Protein AF-A0A8J9X1K6-F1 (afdb_monomer_lite)

Sequence (114 aa):
GYDIYEHFDRILSKRAFDIDRRMPIKVRAIHLCTGSGKSVTELILPVLKHMAGPELRLRTKIHAGSNKEICDGFAAFGLRRVHVDAICHGSFHNNETLRAWLHQRRALEEIATP

pLDDT: mean 81.4, std 9.15, range [50.16, 91.88]

Foldseek 3Di:
DDDLVVVDDPVVLLVVLVVQVPDPDDDQAAEAEQEADPDPCVVCVVVSLVSNDDPHVVRYDYQYYALVSSQVVCVVVVCHLCNDDVVSVRDDPCPVVVVVVVVVVVVVVVVVPD

InterPro domains:
  IPR001251 CRAL-TRIO lipid binding domain [PF13716] (5-94)

Radius of gyration: 17.07 Å; chains: 1; bounding box: 39×39×36 Å

Organism: Phaeodactylum tricornutum (NCBI:txid2850)

Structure (mmCIF, N/CA/C/O backbone):
data_AF-A0A8J9X1K6-F1
#
_entry.id   AF-A0A8J9X1K6-F1
#
loop_
_atom_site.group_PDB
_atom_site.id
_atom_site.type_symbol
_atom_site.label_atom_id
_atom_site.label_alt_id
_atom_site.label_comp_id
_atom_site.label_asym_id
_atom_site.label_entity_id
_atom_site.label_seq_id
_atom_site.pdbx_PDB_ins_code
_atom_site.Cartn_x
_atom_site.Cartn_y
_atom_site.Cartn_z
_atom_site.occupancy
_atom_site.B_iso_or_equiv
_atom_site.auth_seq_id
_atom_site.auth_comp_id
_atom_site.auth_asym_id
_atom_site.auth_atom_id
_atom_site.pdbx_PDB_model_num
ATOM 1 N N . GLY A 1 1 ? 3.064 25.270 13.116 1.00 50.16 1 GLY A N 1
ATOM 2 C CA . GLY A 1 1 ? 2.354 24.035 12.726 1.00 50.16 1 GLY A CA 1
ATOM 3 C C . GLY A 1 1 ? 3.074 23.438 11.539 1.00 50.16 1 GLY A C 1
ATOM 4 O O . GLY A 1 1 ? 3.648 24.209 10.787 1.00 50.16 1 GLY A O 1
ATOM 5 N N . TYR A 1 2 ? 3.107 22.114 11.401 1.00 52.59 2 TYR A N 1
ATOM 6 C CA . TYR A 1 2 ? 3.705 21.455 10.233 1.00 52.59 2 TYR A CA 1
ATOM 7 C C . TYR A 1 2 ? 2.825 21.719 9.002 1.00 52.59 2 TYR A C 1
ATOM 9 O O . TYR A 1 2 ? 1.666 21.296 8.999 1.00 52.59 2 TYR A O 1
ATOM 17 N N . ASP A 1 3 ? 3.336 22.446 8.003 1.00 63.41 3 ASP A N 1
ATOM 18 C CA . ASP A 1 3 ? 2.598 22.692 6.764 1.00 63.41 3 ASP A CA 1
ATOM 19 C C . ASP A 1 3 ? 2.737 21.490 5.826 1.00 63.41 3 ASP A C 1
ATOM 21 O O . ASP A 1 3 ? 3.709 21.299 5.099 1.00 63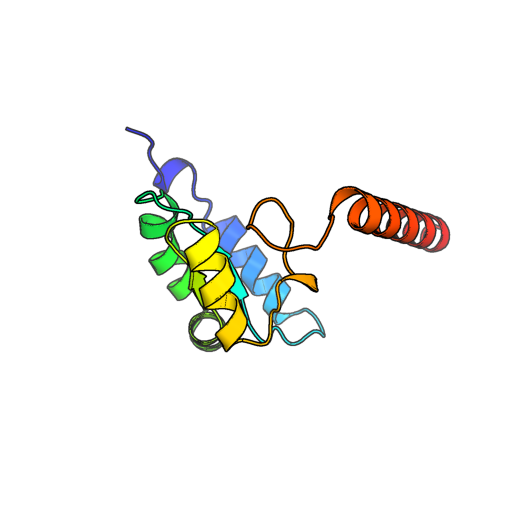.41 3 ASP A O 1
ATOM 25 N N . ILE A 1 4 ? 1.714 20.647 5.863 1.00 62.41 4 ILE A N 1
ATOM 26 C CA . ILE A 1 4 ? 1.566 19.487 4.988 1.00 62.41 4 ILE A CA 1
ATOM 27 C C . ILE A 1 4 ? 1.654 19.853 3.508 1.00 62.41 4 ILE A C 1
ATOM 29 O O . ILE A 1 4 ? 2.093 19.025 2.715 1.00 62.41 4 ILE A O 1
ATOM 33 N N . TYR A 1 5 ? 1.207 21.046 3.119 1.00 59.66 5 TYR A N 1
ATOM 34 C CA . TYR A 1 5 ? 1.140 21.436 1.718 1.00 59.66 5 TYR A CA 1
ATOM 35 C C . TYR A 1 5 ? 2.513 21.813 1.164 1.00 59.66 5 TYR A C 1
ATOM 37 O O . TYR A 1 5 ? 2.746 21.585 -0.021 1.00 59.66 5 TYR A O 1
ATOM 45 N N . GLU A 1 6 ? 3.431 22.296 2.008 1.00 65.88 6 GLU A N 1
ATOM 46 C CA . GLU A 1 6 ? 4.832 22.529 1.628 1.00 65.88 6 GLU A CA 1
ATOM 47 C C . GLU A 1 6 ? 5.615 21.221 1.452 1.00 65.88 6 GLU A C 1
ATOM 49 O O . GLU A 1 6 ? 6.532 21.148 0.636 1.00 65.88 6 GLU A O 1
ATOM 54 N N . HIS A 1 7 ? 5.244 20.166 2.183 1.00 70.44 7 HIS A N 1
ATOM 55 C CA . HIS A 1 7 ? 5.964 18.889 2.167 1.00 70.44 7 HIS A CA 1
ATOM 56 C C . HIS A 1 7 ? 5.310 17.803 1.301 1.00 70.44 7 HIS A C 1
ATOM 58 O O . HIS A 1 7 ? 5.951 16.802 0.973 1.00 70.44 7 HIS A O 1
ATOM 64 N N . PHE A 1 8 ? 4.043 17.970 0.916 1.00 72.88 8 PHE A N 1
ATOM 65 C CA . PHE A 1 8 ? 3.340 17.022 0.061 1.00 72.88 8 PHE A CA 1
ATOM 66 C C . PHE A 1 8 ? 3.537 17.336 -1.426 1.00 72.88 8 PHE A C 1
ATOM 68 O O . PHE A 1 8 ? 2.836 18.158 -2.021 1.00 72.88 8 PHE A O 1
ATOM 75 N N . ASP A 1 9 ? 4.451 16.601 -2.058 1.00 80.88 9 ASP A N 1
ATOM 76 C CA . ASP A 1 9 ? 4.719 16.723 -3.488 1.00 80.88 9 ASP A CA 1
ATOM 77 C C . ASP A 1 9 ? 3.640 16.013 -4.334 1.00 80.88 9 ASP A C 1
ATOM 79 O O . ASP A 1 9 ? 3.623 14.789 -4.543 1.00 80.88 9 ASP A O 1
ATOM 83 N N . ARG A 1 10 ? 2.720 16.821 -4.870 1.00 78.44 10 ARG A N 1
ATOM 84 C CA . ARG A 1 10 ? 1.681 16.371 -5.810 1.00 78.44 10 ARG A CA 1
ATOM 85 C C . ARG A 1 10 ? 2.262 15.866 -7.133 1.00 78.44 10 ARG A C 1
ATOM 87 O O . ARG A 1 10 ? 1.669 14.985 -7.754 1.00 78.44 10 ARG A O 1
ATOM 94 N N . ILE A 1 11 ? 3.394 16.395 -7.590 1.00 83.06 11 ILE A N 1
ATOM 95 C CA . ILE A 1 11 ? 4.032 15.966 -8.841 1.00 83.06 11 ILE A CA 1
ATOM 96 C C . ILE A 1 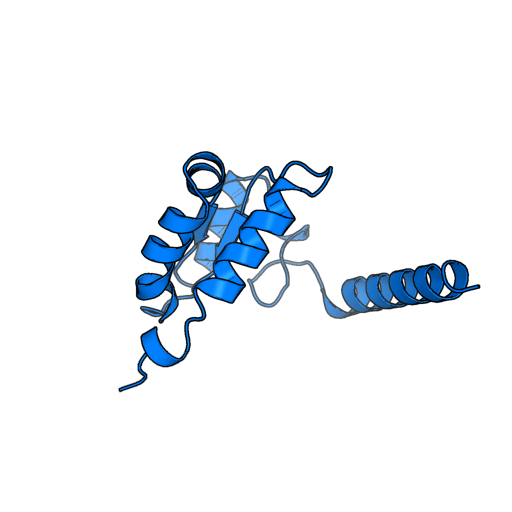11 ? 4.581 14.553 -8.660 1.00 83.06 11 ILE A C 1
ATOM 98 O O . ILE A 1 11 ? 4.296 13.678 -9.482 1.00 83.06 11 ILE A O 1
ATOM 102 N N . LEU A 1 12 ? 5.296 14.306 -7.562 1.00 84.00 12 LEU A N 1
ATOM 103 C CA . LEU A 1 12 ? 5.807 12.978 -7.230 1.00 84.00 12 LEU A CA 1
ATOM 104 C C . LEU A 1 12 ? 4.666 11.968 -7.055 1.00 84.00 12 LEU A C 1
ATOM 106 O O . LEU A 1 12 ? 4.708 10.880 -7.629 1.00 84.00 12 LEU A O 1
ATOM 110 N N . SER A 1 13 ? 3.603 12.359 -6.348 1.00 84.38 13 SER A N 1
ATOM 111 C CA . SER A 1 13 ? 2.421 11.512 -6.149 1.00 84.38 13 SER A CA 1
ATOM 112 C C . SER A 1 13 ? 1.744 11.141 -7.473 1.00 84.38 13 SER A C 1
ATOM 114 O O . SER A 1 13 ? 1.371 9.989 -7.684 1.00 84.38 13 SER A O 1
ATOM 116 N N . LYS A 1 14 ? 1.619 12.094 -8.407 1.00 84.06 14 LYS A N 1
ATOM 117 C CA . LYS A 1 14 ? 1.070 11.824 -9.743 1.00 84.06 14 LYS A CA 1
ATOM 118 C C . LYS A 1 14 ? 1.952 10.848 -10.523 1.00 84.06 14 LYS A C 1
ATOM 120 O O . LYS A 1 14 ? 1.431 9.888 -11.084 1.00 84.06 14 LYS A O 1
ATOM 125 N N . ARG A 1 15 ? 3.275 11.053 -10.508 1.00 86.31 15 ARG A N 1
ATOM 126 C CA . ARG A 1 15 ? 4.237 10.152 -11.163 1.00 86.31 15 ARG A CA 1
ATOM 127 C C . ARG A 1 15 ? 4.143 8.727 -10.622 1.00 86.31 15 ARG A C 1
ATOM 129 O O . ARG A 1 15 ? 4.169 7.792 -11.413 1.00 86.31 15 ARG A O 1
ATOM 136 N N . ALA A 1 16 ? 3.970 8.555 -9.311 1.00 85.62 16 ALA A N 1
ATOM 137 C CA . ALA A 1 16 ? 3.787 7.237 -8.707 1.00 85.62 16 ALA A CA 1
ATOM 138 C C . ALA A 1 16 ? 2.542 6.511 -9.255 1.00 85.62 16 ALA A C 1
ATOM 140 O O . ALA A 1 16 ? 2.631 5.345 -9.636 1.00 85.62 16 ALA A O 1
ATOM 141 N N . PHE A 1 17 ? 1.403 7.202 -9.380 1.00 85.38 17 PHE A N 1
ATOM 142 C CA . PHE A 1 17 ? 0.199 6.617 -9.988 1.00 85.38 17 PHE A CA 1
ATOM 143 C C . PHE A 1 17 ? 0.353 6.341 -11.488 1.00 85.38 17 PHE A C 1
ATOM 145 O O . PHE A 1 17 ? -0.235 5.393 -12.004 1.00 85.38 17 PHE A O 1
ATOM 152 N N . ASP A 1 18 ? 1.134 7.149 -12.203 1.00 85.62 18 ASP A N 1
ATOM 153 C CA . ASP A 1 18 ? 1.403 6.914 -13.622 1.00 85.62 18 ASP A CA 1
ATOM 154 C C . ASP A 1 18 ? 2.315 5.700 -13.844 1.00 85.62 18 ASP A C 1
ATOM 156 O O . ASP A 1 18 ? 2.131 4.987 -14.831 1.00 85.62 18 ASP A O 1
ATOM 160 N N . ILE A 1 19 ? 3.252 5.430 -12.928 1.00 85.38 19 ILE A N 1
ATOM 161 C CA . ILE A 1 19 ? 4.038 4.189 -12.922 1.00 85.38 19 ILE A CA 1
ATOM 162 C C . ILE A 1 19 ? 3.106 2.997 -12.719 1.00 85.38 19 ILE A C 1
ATOM 164 O O . ILE A 1 19 ? 3.122 2.081 -13.534 1.00 85.38 19 ILE A O 1
ATOM 168 N N . ASP A 1 20 ? 2.251 3.038 -11.695 1.00 83.44 20 ASP A N 1
ATOM 169 C CA . ASP A 1 20 ? 1.313 1.954 -11.380 1.00 83.44 20 ASP A CA 1
ATOM 170 C C . ASP A 1 20 ? 0.469 1.532 -12.595 1.00 83.44 20 ASP A C 1
ATOM 172 O O . ASP A 1 20 ? 0.398 0.355 -12.940 1.00 83.44 20 ASP A O 1
ATOM 176 N N . ARG A 1 21 ? -0.070 2.512 -13.331 1.00 82.81 21 ARG A N 1
ATOM 177 C CA . ARG A 1 21 ? -0.873 2.283 -14.546 1.00 82.81 21 ARG A CA 1
ATOM 178 C C . ARG A 1 21 ? -0.100 1.656 -15.709 1.00 82.81 21 ARG A C 1
ATOM 180 O O . ARG A 1 21 ? -0.722 1.112 -16.617 1.00 82.81 21 ARG A O 1
ATOM 187 N N . ARG A 1 22 ? 1.228 1.789 -15.730 1.00 85.94 22 ARG A N 1
ATOM 188 C CA . ARG A 1 22 ? 2.103 1.298 -16.808 1.00 85.94 22 ARG A CA 1
ATOM 189 C C . ARG A 1 22 ? 2.748 -0.045 -16.485 1.00 85.94 22 ARG A C 1
ATOM 191 O O . ARG A 1 22 ? 3.279 -0.684 -17.390 1.00 85.94 22 ARG A O 1
ATOM 198 N N . MET A 1 23 ? 2.724 -0.470 -15.224 1.00 84.75 23 MET A N 1
ATOM 199 C CA . MET A 1 23 ? 3.282 -1.759 -14.836 1.00 84.75 23 MET A CA 1
ATOM 200 C C . MET A 1 23 ? 2.401 -2.894 -15.377 1.00 84.75 23 MET A C 1
ATOM 202 O O . MET A 1 23 ? 1.177 -2.832 -15.255 1.00 84.75 23 MET A O 1
ATOM 206 N N . PRO A 1 24 ? 2.984 -3.985 -15.909 1.00 86.62 24 PRO A N 1
ATOM 207 C CA . PRO A 1 24 ? 2.234 -5.156 -16.370 1.00 86.62 24 PRO A CA 1
ATOM 208 C C . PRO A 1 24 ? 1.743 -6.023 -15.193 1.00 86.62 24 PRO A C 1
ATOM 210 O O . PRO A 1 24 ? 1.693 -7.248 -15.273 1.00 86.62 24 PRO A O 1
ATOM 213 N N . ILE A 1 25 ? 1.413 -5.394 -14.064 1.00 85.44 25 ILE A N 1
ATOM 214 C CA . ILE A 1 25 ? 0.981 -6.033 -12.825 1.00 85.44 25 ILE A CA 1
ATOM 215 C C . ILE A 1 25 ? -0.291 -5.324 -12.372 1.00 85.44 25 ILE A C 1
ATOM 217 O O . ILE A 1 25 ? -0.301 -4.123 -12.127 1.00 85.44 25 ILE A O 1
ATOM 221 N N . LYS A 1 26 ? -1.382 -6.078 -12.232 1.00 84.12 26 LYS A N 1
ATOM 222 C CA . LYS A 1 26 ? -2.662 -5.525 -11.783 1.00 84.12 26 LYS A CA 1
ATOM 223 C C . LYS A 1 26 ? -2.693 -5.407 -10.260 1.00 84.12 26 LYS A C 1
ATOM 225 O O . LYS A 1 26 ? -2.841 -6.417 -9.568 1.00 84.12 26 LYS A O 1
ATOM 230 N N . VAL A 1 27 ? -2.652 -4.183 -9.736 1.00 87.00 27 VAL A N 1
ATOM 231 C CA . VAL A 1 27 ? -2.862 -3.923 -8.303 1.00 87.00 27 VAL A CA 1
ATOM 232 C C . VAL A 1 27 ? -4.288 -4.285 -7.905 1.00 87.00 27 VAL A C 1
ATOM 234 O O . VAL A 1 27 ? -5.239 -3.684 -8.393 1.00 87.00 27 VAL A O 1
ATOM 237 N N . ARG A 1 28 ? -4.458 -5.274 -7.019 1.00 89.44 28 ARG A N 1
ATOM 238 C CA . ARG A 1 28 ? -5.784 -5.754 -6.575 1.00 89.44 28 ARG A CA 1
ATOM 239 C C . ARG A 1 28 ? -6.322 -5.023 -5.348 1.00 89.44 28 ARG A C 1
ATOM 241 O O . ARG A 1 28 ? -7.525 -4.805 -5.263 1.00 89.44 28 ARG A O 1
ATOM 248 N N . ALA A 1 29 ? -5.441 -4.650 -4.428 1.00 90.88 29 ALA A N 1
ATOM 249 C CA . ALA A 1 29 ? -5.773 -3.943 -3.200 1.00 90.88 29 ALA A CA 1
ATOM 250 C C . ALA A 1 29 ? -4.566 -3.118 -2.743 1.00 90.88 29 ALA A C 1
ATOM 252 O O . ALA A 1 29 ? -3.424 -3.527 -2.949 1.00 90.88 29 ALA A O 1
ATOM 253 N N . ILE A 1 30 ? -4.833 -1.978 -2.111 1.00 89.00 30 ILE A N 1
ATOM 254 C CA . ILE A 1 30 ? -3.840 -1.151 -1.426 1.00 89.00 30 ILE A CA 1
ATOM 255 C C . ILE A 1 30 ? -4.302 -1.038 0.022 1.00 89.00 30 ILE A C 1
ATOM 257 O O . ILE A 1 30 ? -5.412 -0.577 0.284 1.00 89.00 30 ILE A O 1
ATOM 261 N N . HIS A 1 31 ? -3.462 -1.447 0.966 1.00 88.50 31 HIS A N 1
ATOM 262 C CA . HIS A 1 31 ? -3.757 -1.304 2.385 1.00 88.50 31 HIS A CA 1
ATOM 263 C C . HIS A 1 31 ? -2.837 -0.263 3.009 1.00 88.50 31 HIS A C 1
ATOM 265 O O . HIS A 1 31 ? -1.619 -0.371 2.909 1.00 88.50 31 HIS A O 1
ATOM 271 N N . LEU A 1 32 ? -3.431 0.742 3.648 1.00 86.56 32 LEU A N 1
ATOM 272 C CA . LEU A 1 32 ? -2.716 1.811 4.338 1.00 86.56 32 LEU A CA 1
ATOM 273 C C . LEU A 1 32 ? -2.991 1.710 5.836 1.00 86.56 32 LEU A C 1
ATOM 275 O O . LEU A 1 32 ? -4.152 1.671 6.236 1.00 86.56 32 LEU A O 1
ATOM 279 N N . CYS A 1 33 ? -1.936 1.690 6.647 1.00 85.56 33 CYS A N 1
ATOM 280 C CA . CYS A 1 33 ? -2.020 1.614 8.105 1.00 85.56 33 CYS A CA 1
ATOM 281 C C . CYS A 1 33 ? -1.603 2.957 8.702 1.00 85.56 33 CYS A C 1
ATOM 283 O O . CYS A 1 33 ? -0.458 3.365 8.528 1.00 85.56 33 CYS A O 1
ATOM 285 N N . THR A 1 34 ? -2.514 3.653 9.381 1.00 80.12 34 THR A N 1
ATOM 286 C CA . THR A 1 34 ? -2.270 5.023 9.878 1.00 80.12 34 THR A CA 1
ATOM 287 C C . THR A 1 34 ? -2.038 5.105 11.387 1.00 80.12 34 THR A C 1
ATOM 289 O O . THR A 1 34 ? -1.761 6.187 11.901 1.00 80.12 34 THR A O 1
ATOM 292 N N . GLY A 1 35 ? -2.128 3.977 12.099 1.00 80.00 35 GLY A N 1
ATOM 293 C CA . GLY A 1 35 ? -2.018 3.929 13.559 1.00 80.00 35 GLY A CA 1
ATOM 294 C C . GLY A 1 35 ? -3.212 4.572 14.274 1.00 80.00 35 GLY A C 1
ATOM 295 O O . GLY A 1 35 ? -4.258 4.816 13.670 1.00 80.00 35 GLY A O 1
ATOM 296 N N . SER A 1 36 ? -3.060 4.822 15.578 1.00 72.31 36 SER A N 1
ATOM 297 C CA . SER A 1 36 ? -4.126 5.277 16.486 1.00 72.31 36 SER A CA 1
ATOM 298 C C . SER A 1 36 ? -4.278 6.800 16.599 1.00 72.31 36 SER A C 1
ATOM 300 O O . SER A 1 36 ? -5.203 7.274 17.256 1.00 72.31 36 SER A O 1
ATOM 302 N N . GLY A 1 37 ? -3.393 7.583 15.978 1.00 65.38 37 GLY A N 1
ATOM 303 C CA . GLY A 1 37 ? -3.473 9.045 15.975 1.00 65.38 37 GLY A CA 1
ATOM 304 C C . GLY A 1 37 ? -4.222 9.593 14.760 1.00 65.38 37 GLY A C 1
ATOM 305 O O . GLY A 1 37 ? -4.183 8.987 13.688 1.00 65.38 37 GLY A O 1
ATOM 306 N N . LYS A 1 38 ? -4.819 10.790 14.896 1.00 59.72 38 LYS A N 1
ATOM 307 C CA . LYS A 1 38 ? -5.201 11.633 13.747 1.00 59.72 38 LYS A CA 1
ATOM 308 C C . LYS A 1 38 ? -3.931 12.036 13.007 1.00 59.72 38 LYS A C 1
ATOM 310 O O . LYS A 1 38 ? -3.309 13.056 13.304 1.00 59.72 38 LYS A O 1
ATOM 315 N N . SER A 1 39 ? -3.465 11.152 12.137 1.00 65.62 39 SER A N 1
ATOM 316 C CA . SER A 1 39 ? -2.202 11.335 11.442 1.00 65.62 39 SER A CA 1
ATOM 317 C C . SER A 1 39 ? -2.354 12.387 10.348 1.00 65.62 39 SER A C 1
ATOM 319 O O . SER A 1 39 ? -3.420 12.559 9.757 1.00 65.62 39 SER A O 1
ATOM 321 N N . VAL A 1 40 ? -1.238 13.037 10.020 1.00 67.69 40 VAL A N 1
ATOM 322 C CA . VAL A 1 40 ? -1.036 13.820 8.789 1.00 67.69 40 VAL A CA 1
ATOM 323 C C . VAL A 1 40 ? -1.634 13.113 7.559 1.00 67.69 40 VAL A C 1
ATOM 325 O O . VAL A 1 40 ? -2.173 13.757 6.660 1.00 67.69 40 VAL A O 1
ATOM 328 N N . THR A 1 41 ? -1.624 11.778 7.545 1.00 70.62 41 THR A N 1
ATOM 329 C CA . THR A 1 41 ? -2.215 10.963 6.488 1.00 70.62 41 THR A CA 1
ATOM 330 C C . THR A 1 41 ? -3.710 11.219 6.299 1.00 70.62 41 THR A C 1
ATOM 332 O O . THR A 1 41 ? -4.140 11.268 5.155 1.00 70.62 41 THR A O 1
ATOM 335 N N . GLU A 1 42 ? -4.508 11.459 7.343 1.00 73.19 42 GLU A N 1
ATOM 336 C CA . GLU A 1 42 ? -5.950 11.732 7.190 1.00 73.19 42 GLU A CA 1
ATOM 337 C C . GLU A 1 42 ? -6.232 12.990 6.354 1.00 73.19 42 GLU A C 1
ATOM 339 O O . GLU A 1 42 ? -7.217 13.029 5.617 1.00 73.19 42 GLU A O 1
ATOM 344 N N . LEU A 1 43 ? -5.344 13.987 6.411 1.00 77.12 43 LEU A N 1
ATOM 345 C CA . LEU A 1 43 ? -5.468 15.237 5.655 1.00 77.12 43 LEU A CA 1
ATOM 346 C C . LEU A 1 43 ? -5.087 15.061 4.179 1.00 77.12 43 LEU A C 1
ATOM 348 O O . LEU A 1 43 ? -5.728 15.621 3.291 1.00 77.12 43 LEU A O 1
ATOM 352 N N . ILE A 1 44 ? -4.055 14.263 3.902 1.00 79.50 44 ILE A N 1
ATOM 353 C CA . ILE A 1 44 ? -3.513 14.086 2.546 1.00 79.50 44 ILE A CA 1
ATOM 354 C C . ILE A 1 44 ? -4.276 12.999 1.775 1.00 79.50 44 ILE A C 1
ATOM 356 O O . ILE A 1 44 ? -4.414 13.039 0.551 1.00 79.50 44 ILE A O 1
ATOM 360 N N . LEU A 1 45 ? -4.793 11.997 2.475 1.00 82.12 45 LEU A N 1
ATOM 361 C CA . LEU A 1 45 ? -5.334 10.794 1.860 1.00 82.12 45 LEU A CA 1
ATOM 362 C C . LEU A 1 45 ? -6.564 11.023 0.960 1.00 82.12 45 LEU A C 1
ATOM 364 O O . LEU A 1 45 ? -6.651 10.343 -0.067 1.00 82.12 45 LEU A O 1
ATOM 368 N N . PRO A 1 46 ? -7.472 11.983 1.227 1.00 83.50 46 PRO A N 1
ATOM 369 C CA . PRO A 1 46 ? -8.494 12.383 0.260 1.00 83.50 46 PRO A CA 1
ATOM 370 C C . PRO A 1 46 ? -7.898 12.869 -1.069 1.00 83.50 46 PRO A C 1
ATOM 372 O O . PRO A 1 46 ? -8.381 12.482 -2.136 1.00 83.50 46 PRO A O 1
ATOM 375 N N . VAL A 1 47 ? -6.810 13.647 -1.019 1.00 85.50 47 VAL A N 1
ATOM 376 C CA . VAL A 1 47 ? -6.096 14.145 -2.207 1.00 85.50 47 VAL A CA 1
ATOM 377 C C . VAL A 1 47 ? -5.453 12.983 -2.962 1.00 85.50 47 VAL A C 1
ATOM 379 O O . VAL A 1 47 ? -5.653 12.850 -4.169 1.00 85.50 47 VAL A O 1
ATOM 382 N N . LEU A 1 48 ? -4.770 12.077 -2.256 1.00 84.56 48 LEU A N 1
ATOM 383 C CA . LEU A 1 48 ? -4.184 10.873 -2.854 1.00 84.56 48 LEU A CA 1
ATOM 384 C C . LEU A 1 48 ? -5.243 9.988 -3.521 1.00 84.56 48 LEU A C 1
ATOM 386 O O . LEU A 1 48 ? -5.068 9.573 -4.662 1.00 84.56 48 LEU A O 1
ATOM 390 N N . LYS A 1 49 ? -6.378 9.744 -2.855 1.00 85.25 49 LYS A N 1
ATOM 391 C CA . LYS A 1 49 ? -7.512 8.989 -3.417 1.00 85.25 49 LYS A CA 1
ATOM 392 C C . LYS A 1 49 ? -8.125 9.667 -4.637 1.00 85.25 49 LYS A C 1
ATOM 394 O O . LYS A 1 49 ? -8.609 8.983 -5.544 1.00 85.25 49 LYS A O 1
ATOM 399 N N . HIS A 1 50 ? -8.152 10.997 -4.658 1.00 86.69 50 HIS A N 1
ATOM 400 C CA . HIS A 1 50 ? -8.602 11.742 -5.822 1.00 86.69 50 HIS A CA 1
ATOM 401 C C . HIS A 1 50 ? -7.656 11.501 -7.005 1.00 86.69 50 HIS A C 1
ATOM 403 O O . HIS A 1 50 ? -8.103 11.032 -8.051 1.00 86.69 50 HIS A O 1
ATOM 409 N N . MET A 1 51 ? -6.355 11.712 -6.796 1.00 85.69 51 MET A N 1
ATOM 410 C CA . MET A 1 51 ? -5.304 11.571 -7.812 1.00 85.69 51 MET A CA 1
ATOM 411 C C . MET A 1 51 ? -5.133 10.140 -8.340 1.00 85.69 51 MET A C 1
ATOM 413 O O . MET A 1 51 ? -4.882 9.946 -9.532 1.00 85.69 51 MET A O 1
ATOM 417 N N . ALA A 1 52 ? -5.311 9.136 -7.477 1.00 86.00 52 ALA A N 1
ATOM 418 C CA . ALA A 1 52 ? -5.246 7.724 -7.849 1.00 86.00 52 ALA A CA 1
ATOM 419 C C . ALA A 1 52 ? -6.297 7.349 -8.913 1.00 86.00 52 ALA A C 1
ATOM 421 O O . ALA A 1 52 ? -6.092 6.440 -9.720 1.00 86.00 52 ALA A O 1
ATOM 422 N N . GLY A 1 53 ? -7.409 8.087 -8.961 1.00 88.69 53 GLY A N 1
ATOM 423 C CA . GLY A 1 53 ? -8.543 7.794 -9.829 1.00 88.69 53 GLY A CA 1
ATOM 424 C C . GLY A 1 53 ? -9.508 6.764 -9.225 1.00 88.69 53 GLY A C 1
ATOM 425 O O . GLY A 1 53 ? -9.276 6.246 -8.129 1.00 88.69 53 GLY A O 1
ATOM 426 N N . PRO A 1 54 ? -10.634 6.494 -9.904 1.00 88.94 54 PRO A N 1
ATOM 427 C CA . PRO A 1 54 ? -11.744 5.720 -9.344 1.00 88.94 54 PRO A CA 1
ATOM 428 C C . PRO A 1 54 ? -11.376 4.262 -9.037 1.00 88.94 54 PRO A C 1
ATOM 430 O O . PRO A 1 54 ? -11.747 3.755 -7.983 1.00 88.94 54 PRO A O 1
ATOM 433 N N . GLU A 1 55 ? -10.611 3.603 -9.908 1.00 86.88 55 GLU A N 1
ATOM 434 C CA . GLU A 1 55 ? -10.256 2.187 -9.748 1.00 86.88 55 GLU A CA 1
ATOM 435 C C . GLU A 1 55 ? -9.387 1.950 -8.508 1.00 86.88 55 GLU A C 1
ATOM 437 O O . GLU A 1 55 ? -9.748 1.164 -7.632 1.00 86.88 55 GLU A O 1
ATOM 442 N N . LEU A 1 56 ? -8.267 2.669 -8.397 1.00 87.12 56 LEU A N 1
ATOM 443 C CA . LEU A 1 56 ? -7.367 2.541 -7.253 1.00 87.12 56 LEU A CA 1
ATOM 444 C C . LEU A 1 56 ? -8.033 3.009 -5.960 1.00 87.12 56 LEU A C 1
ATOM 446 O O . LEU A 1 56 ? -7.865 2.377 -4.924 1.00 87.12 56 LEU A O 1
ATOM 450 N N . ARG A 1 57 ? -8.869 4.053 -6.014 1.00 89.31 57 ARG A N 1
ATOM 451 C CA . ARG A 1 57 ? -9.631 4.520 -4.849 1.00 89.31 57 ARG A CA 1
ATOM 452 C C . ARG A 1 57 ? -10.509 3.427 -4.246 1.00 89.31 57 ARG A C 1
ATOM 454 O O . ARG A 1 57 ? -10.557 3.327 -3.022 1.00 89.31 57 ARG A O 1
ATOM 461 N N . LEU A 1 58 ? -11.179 2.629 -5.080 1.00 89.56 58 LEU A N 1
ATOM 462 C CA . LEU A 1 58 ? -12.015 1.507 -4.638 1.00 89.56 58 LEU A CA 1
ATOM 463 C C . LEU A 1 58 ? -11.191 0.337 -4.086 1.00 89.56 58 LEU A C 1
ATOM 465 O O . LEU A 1 58 ? -11.687 -0.437 -3.274 1.00 89.56 58 LEU A O 1
ATOM 469 N N . ARG A 1 59 ? -9.928 0.223 -4.502 1.00 89.94 59 ARG A N 1
ATOM 470 C CA . ARG A 1 59 ? -8.983 -0.799 -4.031 1.00 89.94 59 ARG A CA 1
ATOM 471 C C . ARG A 1 59 ? -8.230 -0.389 -2.767 1.00 89.94 59 ARG A C 1
ATOM 473 O O . ARG A 1 59 ? -7.612 -1.244 -2.136 1.00 89.94 59 ARG A O 1
ATOM 480 N N . THR A 1 60 ? -8.282 0.886 -2.384 1.00 89.75 60 THR A N 1
ATOM 481 C CA . THR A 1 60 ? -7.580 1.408 -1.209 1.00 89.75 60 THR A CA 1
ATOM 482 C C . THR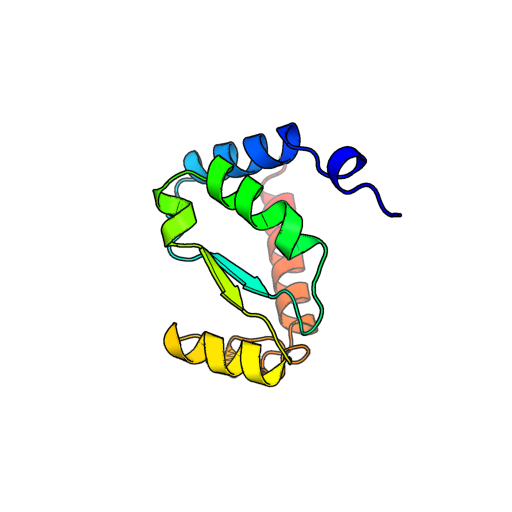 A 1 60 ? -8.410 1.265 0.064 1.00 89.75 60 THR A C 1
ATOM 484 O O . THR A 1 60 ? -9.378 2.002 0.282 1.00 89.75 60 THR A O 1
ATOM 487 N N . LYS A 1 61 ? -7.965 0.388 0.967 1.00 89.06 61 LYS A N 1
ATOM 488 C CA . LYS A 1 61 ? -8.482 0.261 2.332 1.00 89.06 61 LYS A CA 1
ATOM 489 C C . LYS A 1 61 ? -7.537 0.937 3.323 1.00 89.06 61 LYS A C 1
ATOM 491 O O . LYS A 1 61 ? -6.327 0.740 3.280 1.00 89.06 61 LYS A O 1
ATOM 496 N N . ILE A 1 62 ? -8.112 1.721 4.227 1.00 87.44 62 ILE A N 1
ATOM 497 C CA . ILE A 1 62 ? -7.387 2.345 5.334 1.00 87.44 62 ILE A CA 1
ATOM 498 C C . ILE A 1 62 ? -7.717 1.566 6.598 1.00 87.44 62 ILE A C 1
ATOM 500 O O . ILE A 1 62 ? -8.894 1.298 6.858 1.00 87.44 62 ILE A O 1
ATOM 504 N N . HIS A 1 63 ? -6.683 1.244 7.360 1.00 87.19 63 HIS A N 1
ATOM 505 C CA . HIS A 1 63 ? -6.764 0.660 8.686 1.00 87.19 63 HIS A CA 1
ATOM 506 C C . HIS A 1 63 ? -6.182 1.661 9.683 1.00 87.19 63 HIS A C 1
ATOM 508 O O . HIS A 1 63 ? -5.029 2.078 9.558 1.00 87.19 63 HIS A O 1
ATOM 514 N N . ALA A 1 64 ? -6.996 2.064 10.651 1.00 86.44 64 ALA A N 1
ATOM 515 C CA . ALA A 1 64 ? -6.635 2.995 11.712 1.00 86.44 64 ALA A CA 1
ATOM 516 C C . ALA A 1 64 ? -6.941 2.352 13.068 1.00 86.44 64 ALA A C 1
ATOM 518 O O . ALA A 1 64 ? -7.774 1.448 13.145 1.00 86.44 64 ALA A O 1
ATOM 519 N N . GLY A 1 65 ? -6.272 2.825 14.114 1.00 86.94 65 GLY A N 1
ATOM 520 C CA . GLY A 1 65 ? -6.368 2.276 15.463 1.00 86.94 65 GLY A CA 1
ATOM 521 C C . GLY A 1 65 ? -5.068 1.634 15.937 1.00 86.94 65 GLY A C 1
ATOM 522 O O . GLY A 1 65 ? -3.983 1.863 15.397 1.00 86.94 65 GLY A O 1
ATOM 523 N N . SER A 1 66 ? -5.181 0.850 16.998 1.00 87.19 66 SER A N 1
ATOM 524 C CA . SER A 1 66 ? -4.103 0.035 17.548 1.00 87.19 66 SER A CA 1
ATOM 525 C C . SER A 1 66 ? -3.601 -1.005 16.541 1.00 87.19 66 SER A C 1
ATOM 527 O O . SER A 1 66 ? -4.311 -1.411 15.618 1.00 87.19 66 SER A O 1
ATOM 529 N N . ASN A 1 67 ? -2.384 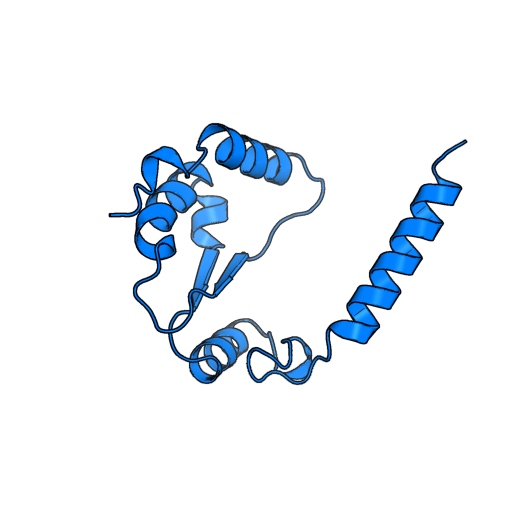-1.512 16.758 1.00 85.00 67 ASN A N 1
ATOM 530 C CA . ASN A 1 67 ? -1.826 -2.593 15.941 1.00 85.00 67 ASN A CA 1
ATOM 531 C C . ASN A 1 67 ? -2.755 -3.810 15.887 1.00 85.00 67 ASN A C 1
ATOM 533 O O . ASN A 1 67 ? -2.918 -4.404 14.827 1.00 85.00 67 ASN A O 1
ATOM 537 N N . LYS A 1 68 ? -3.418 -4.139 17.004 1.00 84.38 68 LYS A N 1
ATOM 538 C CA . LYS A 1 68 ? -4.409 -5.214 17.058 1.00 84.38 68 LYS A CA 1
ATOM 539 C C . LYS A 1 68 ? -5.593 -4.950 16.125 1.00 84.38 68 LYS A C 1
ATOM 541 O O . LYS A 1 68 ? -5.926 -5.830 15.341 1.00 84.38 68 LYS A O 1
ATOM 546 N N . GLU A 1 69 ? -6.198 -3.767 16.182 1.00 87.25 69 GLU A N 1
ATOM 547 C CA . GLU A 1 69 ? -7.343 -3.411 15.328 1.00 87.25 69 GLU A CA 1
ATOM 548 C C . GLU A 1 69 ? -6.968 -3.418 13.842 1.00 87.25 69 GLU A C 1
ATOM 550 O O . GLU A 1 69 ? -7.721 -3.927 13.012 1.00 87.25 69 GLU A O 1
ATOM 555 N N . ILE A 1 70 ? -5.772 -2.927 13.506 1.00 87.19 70 ILE A N 1
ATOM 556 C CA . ILE A 1 70 ? -5.225 -2.990 12.146 1.00 87.19 70 ILE A CA 1
ATOM 557 C C . ILE A 1 70 ? -5.063 -4.450 11.700 1.00 87.19 70 ILE A C 1
ATOM 559 O O . ILE A 1 70 ? -5.479 -4.815 10.598 1.00 87.19 70 ILE A O 1
ATOM 563 N N . CYS A 1 71 ? -4.496 -5.300 12.560 1.00 85.75 71 CYS A N 1
ATOM 564 C CA . CYS A 1 71 ? -4.305 -6.717 12.268 1.00 85.75 71 CYS A CA 1
ATOM 565 C C . CYS A 1 71 ? -5.628 -7.474 12.106 1.00 85.75 71 CYS A C 1
ATOM 567 O O . CYS A 1 71 ? -5.759 -8.297 11.201 1.00 85.75 71 CYS A O 1
ATOM 569 N N . ASP A 1 72 ? -6.616 -7.186 12.948 1.00 86.56 72 ASP A N 1
ATOM 570 C CA . ASP A 1 72 ? -7.951 -7.774 12.848 1.00 86.56 72 ASP A CA 1
ATOM 571 C C . ASP A 1 72 ? -8.641 -7.315 11.547 1.00 86.56 72 ASP A C 1
ATOM 573 O O . ASP A 1 72 ? -9.264 -8.117 10.848 1.00 86.56 72 ASP A O 1
ATOM 577 N N . GLY A 1 73 ? -8.448 -6.052 11.145 1.00 88.69 73 GLY A N 1
ATOM 578 C CA . GLY A 1 73 ? -8.952 -5.500 9.885 1.00 88.69 73 GLY A CA 1
ATOM 579 C C . GLY A 1 73 ? -8.393 -6.184 8.633 1.00 88.69 73 GLY A C 1
ATOM 580 O O . GLY A 1 73 ? -9.079 -6.258 7.610 1.00 88.69 73 GLY A O 1
ATOM 581 N N . PHE A 1 74 ? -7.176 -6.730 8.698 1.00 88.94 74 PHE A N 1
ATOM 582 C CA . PHE A 1 74 ? -6.565 -7.501 7.613 1.00 88.94 74 PHE A CA 1
ATOM 583 C C . PHE A 1 74 ? -7.227 -8.861 7.373 1.00 88.94 74 PHE A C 1
ATOM 585 O O . PHE A 1 74 ? -7.273 -9.324 6.228 1.00 88.94 74 PHE A O 1
ATOM 592 N N . ALA A 1 75 ? -7.796 -9.475 8.413 1.00 86.12 75 ALA A N 1
ATOM 593 C CA . ALA A 1 75 ? -8.402 -10.800 8.313 1.00 86.12 75 ALA A CA 1
ATOM 594 C C . ALA A 1 75 ? -9.553 -10.838 7.292 1.00 86.12 75 ALA A C 1
ATOM 596 O O . ALA A 1 75 ? -9.670 -11.803 6.536 1.00 86.12 75 ALA A O 1
ATOM 597 N N . ALA A 1 76 ? -10.329 -9.752 7.186 1.00 87.81 76 ALA A N 1
ATOM 598 C CA . ALA A 1 76 ? -11.407 -9.601 6.203 1.00 87.81 76 ALA A CA 1
ATOM 599 C C . ALA A 1 76 ? -10.930 -9.658 4.735 1.00 87.81 76 ALA A C 1
ATOM 601 O O . ALA A 1 76 ? -11.738 -9.836 3.828 1.00 87.81 76 ALA A O 1
ATOM 602 N N . PHE A 1 77 ? -9.622 -9.528 4.498 1.00 89.62 77 PHE A N 1
ATOM 603 C CA . PHE A 1 77 ? -8.996 -9.545 3.175 1.00 89.62 77 PHE A CA 1
ATOM 604 C C . PHE A 1 77 ? -8.115 -10.785 2.952 1.00 89.62 77 PHE A C 1
ATOM 606 O O . PHE A 1 77 ? -7.326 -10.824 2.011 1.00 89.62 77 PHE A O 1
ATOM 613 N N . GLY A 1 78 ? -8.215 -11.801 3.819 1.00 88.44 78 GLY A N 1
ATOM 614 C CA . GLY A 1 78 ? -7.412 -13.028 3.730 1.00 88.44 78 GLY A CA 1
ATOM 615 C C . GLY A 1 78 ? -5.957 -12.865 4.190 1.00 88.44 78 GLY A C 1
ATOM 616 O O . GLY A 1 78 ? -5.156 -13.800 4.094 1.00 88.44 78 GLY A O 1
ATOM 617 N N . LEU A 1 79 ? -5.601 -11.697 4.728 1.00 87.69 79 LEU A N 1
ATOM 618 C CA . LEU A 1 79 ? -4.292 -11.433 5.309 1.00 87.69 79 LEU A CA 1
ATOM 619 C C . LEU A 1 79 ? -4.293 -11.917 6.767 1.00 87.69 79 LEU A C 1
ATOM 621 O O . LEU A 1 79 ? -4.825 -11.272 7.667 1.00 87.69 79 LEU A O 1
ATOM 625 N N . ARG A 1 80 ? -3.730 -13.111 6.984 1.00 85.38 80 ARG A N 1
ATOM 626 C CA . ARG A 1 80 ? -3.601 -13.746 8.305 1.00 85.38 80 ARG A CA 1
ATOM 627 C C . ARG A 1 80 ? -2.358 -13.235 9.030 1.00 85.38 80 ARG A C 1
ATOM 629 O O . ARG A 1 80 ? -1.432 -12.747 8.391 1.00 85.38 80 ARG A O 1
ATOM 636 N N . ARG A 1 81 ? -2.278 -13.459 10.347 1.00 82.50 81 ARG A N 1
ATOM 637 C CA . ARG A 1 81 ? -1.119 -13.071 11.182 1.00 82.50 81 ARG A CA 1
ATOM 638 C C . ARG A 1 81 ? 0.227 -13.527 10.606 1.00 82.50 81 ARG A C 1
ATOM 640 O O . ARG A 1 81 ? 1.179 -12.765 10.657 1.00 82.50 81 ARG A O 1
ATOM 647 N N . VAL A 1 82 ? 0.282 -14.702 9.975 1.00 85.12 82 VAL A N 1
ATOM 648 C CA . VAL A 1 82 ? 1.489 -15.241 9.313 1.00 85.12 82 VAL A CA 1
ATOM 649 C C . VAL A 1 82 ? 1.998 -14.422 8.124 1.00 85.12 82 VAL A C 1
ATOM 651 O O . VAL A 1 82 ? 3.138 -14.603 7.719 1.00 85.12 82 VAL A O 1
ATOM 654 N N . HIS A 1 83 ? 1.176 -13.534 7.566 1.00 84.19 83 HIS A N 1
ATOM 655 C CA . HIS A 1 83 ? 1.536 -12.652 6.453 1.00 84.19 83 HIS A CA 1
ATOM 656 C C . HIS A 1 83 ? 1.840 -11.219 6.914 1.00 84.19 83 HIS A C 1
ATOM 658 O O . HIS A 1 83 ? 2.206 -10.381 6.096 1.00 84.19 83 HIS A O 1
ATOM 664 N N . VAL A 1 84 ? 1.626 -10.913 8.196 1.00 82.44 84 VAL A N 1
ATOM 665 C CA . VAL A 1 84 ? 1.741 -9.562 8.749 1.00 82.44 84 VAL A CA 1
ATOM 666 C C . VAL A 1 84 ? 2.939 -9.518 9.683 1.00 82.44 84 VAL A C 1
ATOM 668 O O . VAL A 1 84 ? 3.165 -10.455 10.449 1.00 82.44 84 VAL A O 1
ATOM 671 N N . ASP A 1 85 ? 3.712 -8.440 9.607 1.00 83.00 85 ASP A N 1
ATOM 672 C CA . ASP A 1 85 ? 4.906 -8.270 10.428 1.00 83.00 85 ASP A CA 1
ATOM 673 C C . ASP A 1 85 ? 4.586 -8.224 11.933 1.00 83.00 85 ASP A C 1
ATOM 675 O O . ASP A 1 85 ? 3.519 -7.760 12.357 1.00 83.00 85 ASP A O 1
ATOM 679 N N . ALA A 1 86 ? 5.533 -8.697 12.741 1.00 80.25 86 ALA A N 1
ATOM 680 C CA . ALA A 1 86 ? 5.450 -8.717 14.195 1.00 80.25 86 ALA A CA 1
ATOM 681 C C . ALA A 1 86 ? 5.213 -7.326 14.815 1.00 80.25 86 ALA A C 1
ATOM 683 O O . ALA A 1 86 ? 4.492 -7.233 15.810 1.00 80.25 86 ALA A O 1
ATOM 684 N N . ILE A 1 87 ? 5.723 -6.241 14.210 1.00 76.31 87 ILE A N 1
ATOM 685 C CA . ILE A 1 87 ? 5.472 -4.857 14.659 1.00 76.31 87 ILE A CA 1
ATOM 686 C C . ILE A 1 87 ? 3.968 -4.557 14.680 1.00 76.31 87 ILE A C 1
ATOM 688 O O . ILE A 1 87 ? 3.479 -3.881 15.583 1.00 76.31 87 ILE A O 1
ATOM 692 N N . CYS A 1 88 ? 3.208 -5.125 13.744 1.00 69.69 88 CYS A N 1
ATOM 693 C CA . CYS A 1 88 ? 1.756 -4.987 13.671 1.00 69.69 88 CYS A CA 1
ATOM 694 C C . CYS A 1 88 ? 1.005 -6.106 14.419 1.00 69.69 88 CYS A C 1
ATOM 696 O O . CYS A 1 88 ? -0.162 -6.329 14.133 1.00 69.69 88 CYS A O 1
ATOM 698 N N . HIS A 1 89 ? 1.633 -6.814 15.370 1.00 76.56 89 HIS A N 1
ATOM 699 C CA . HIS A 1 89 ? 1.085 -7.993 16.075 1.00 76.56 89 HIS A CA 1
ATOM 700 C C . HIS A 1 89 ? 0.849 -9.232 15.185 1.00 76.56 89 HIS A C 1
ATOM 702 O O . HIS A 1 89 ? 0.195 -10.207 15.598 1.00 76.56 89 HIS A O 1
ATOM 708 N N . GLY A 1 90 ? 1.405 -9.236 13.975 1.00 77.00 90 GLY A N 1
ATOM 709 C CA . GLY A 1 90 ? 1.485 -10.435 13.160 1.00 77.00 90 GLY A CA 1
ATOM 710 C C . GLY A 1 90 ? 2.537 -11.419 13.683 1.00 77.00 90 GLY A C 1
ATOM 711 O O . GLY A 1 90 ? 3.034 -11.297 14.802 1.00 77.00 90 GLY A O 1
ATOM 712 N N . SER A 1 91 ? 2.834 -12.449 12.901 1.00 81.44 91 SER A N 1
ATOM 713 C CA . SER A 1 91 ? 3.842 -13.464 13.231 1.00 81.44 91 SER A CA 1
ATOM 714 C C . SER A 1 91 ? 4.922 -13.592 12.159 1.00 81.44 91 SER A C 1
ATOM 716 O O . SER A 1 91 ? 5.824 -14.416 12.296 1.00 81.44 91 SER A O 1
ATOM 718 N N . PHE A 1 92 ? 4.854 -12.789 11.096 1.00 81.00 92 PHE A N 1
ATOM 719 C CA . PHE A 1 92 ? 5.920 -12.694 10.110 1.00 81.00 92 PHE A CA 1
ATOM 720 C C . PHE A 1 92 ? 7.096 -11.907 10.696 1.00 81.00 92 PHE A C 1
ATOM 722 O O . PHE A 1 92 ? 6.904 -10.859 11.306 1.00 81.00 92 PHE A O 1
ATOM 729 N N . HIS A 1 93 ? 8.308 -12.429 10.531 1.00 78.25 93 HIS A N 1
ATOM 730 C CA . HIS A 1 93 ? 9.530 -11.793 11.015 1.00 78.25 93 HIS A CA 1
ATOM 731 C C . HIS A 1 93 ? 10.264 -11.204 9.809 1.00 78.25 93 HIS A C 1
ATOM 733 O O . HIS A 1 93 ? 11.015 -11.894 9.120 1.00 78.25 93 HIS A O 1
ATOM 739 N N . ASN A 1 94 ? 10.017 -9.923 9.525 1.00 71.69 94 ASN A N 1
ATOM 740 C CA . ASN A 1 94 ? 10.448 -9.289 8.278 1.00 71.69 94 ASN A CA 1
ATOM 741 C C . ASN A 1 94 ? 11.973 -9.218 8.102 1.00 71.69 94 ASN A C 1
ATOM 743 O O . ASN A 1 94 ? 12.453 -9.202 6.976 1.00 71.69 94 ASN A O 1
ATOM 747 N N . ASN A 1 95 ? 12.760 -9.227 9.180 1.00 74.94 95 ASN A N 1
ATOM 748 C CA . ASN A 1 95 ? 14.207 -9.003 9.091 1.00 74.94 95 ASN A CA 1
ATOM 749 C C . ASN A 1 95 ? 14.942 -10.043 8.229 1.00 74.94 95 ASN A C 1
ATOM 751 O O . ASN A 1 95 ? 15.799 -9.674 7.426 1.00 74.94 95 ASN A O 1
ATOM 755 N N . GLU A 1 96 ? 14.609 -11.328 8.360 1.00 75.19 96 GLU A N 1
ATOM 756 C CA . GLU A 1 96 ? 15.274 -12.391 7.596 1.00 75.19 96 GLU A CA 1
ATOM 757 C C . GLU A 1 96 ? 14.750 -12.469 6.162 1.00 75.19 96 GLU A C 1
ATOM 759 O O . GLU A 1 96 ? 15.535 -12.562 5.219 1.00 75.19 96 GLU A O 1
ATOM 764 N N . THR A 1 97 ? 13.432 -12.353 5.974 1.00 80.50 97 THR A N 1
ATOM 765 C CA . THR A 1 97 ? 12.828 -12.404 4.637 1.00 80.50 97 THR A CA 1
ATOM 766 C C . THR A 1 97 ? 13.184 -11.182 3.792 1.00 80.50 97 THR A C 1
ATOM 768 O O . THR A 1 97 ? 13.522 -11.340 2.621 1.00 80.50 97 THR A O 1
ATOM 771 N N . LEU A 1 98 ? 13.180 -9.973 4.367 1.00 82.25 98 LEU A N 1
ATOM 772 C CA . LEU A 1 98 ? 13.606 -8.759 3.668 1.00 82.25 98 LEU A CA 1
ATOM 773 C C . LEU A 1 98 ? 15.076 -8.850 3.270 1.00 82.25 98 LEU A C 1
ATOM 775 O O . LEU A 1 98 ? 15.422 -8.526 2.137 1.00 82.25 98 LEU A O 1
ATOM 779 N N . ARG A 1 99 ? 15.941 -9.319 4.178 1.00 84.00 99 ARG A N 1
ATOM 780 C CA . ARG A 1 99 ? 17.366 -9.495 3.884 1.00 84.00 99 ARG A CA 1
ATOM 781 C C . ARG A 1 99 ? 17.570 -10.509 2.756 1.00 84.00 99 ARG A C 1
ATOM 783 O O . ARG A 1 99 ? 18.299 -10.209 1.814 1.00 84.00 99 ARG A O 1
ATOM 790 N N . ALA A 1 100 ? 16.901 -11.661 2.809 1.00 86.75 100 ALA A N 1
ATOM 791 C CA . ALA A 1 100 ? 16.965 -12.671 1.753 1.00 86.75 100 ALA A CA 1
ATOM 792 C C . ALA A 1 100 ? 16.486 -12.120 0.399 1.00 86.75 100 ALA A C 1
ATOM 794 O O . ALA A 1 100 ? 17.164 -12.290 -0.615 1.00 86.75 100 ALA A O 1
ATOM 795 N N . TRP A 1 101 ? 15.366 -11.392 0.389 1.00 87.69 101 TRP A N 1
ATOM 796 C CA . TRP A 1 101 ? 14.844 -10.750 -0.815 1.00 87.69 101 TRP A CA 1
ATOM 797 C C . TRP A 1 101 ? 15.822 -9.716 -1.390 1.00 87.69 101 TRP A C 1
ATOM 799 O O . TRP A 1 101 ? 16.081 -9.721 -2.592 1.00 87.69 101 TRP A O 1
ATOM 809 N N . LEU A 1 102 ? 16.424 -8.871 -0.545 1.00 89.44 102 LEU A N 1
ATOM 810 C CA . LEU A 1 102 ? 17.429 -7.891 -0.969 1.00 89.44 102 LEU A CA 1
ATOM 811 C C . LEU A 1 102 ? 18.677 -8.559 -1.562 1.00 89.44 102 LEU A C 1
ATOM 813 O O . LEU A 1 102 ? 19.188 -8.085 -2.575 1.00 89.44 102 LEU A O 1
ATOM 817 N N . HIS A 1 103 ? 19.157 -9.661 -0.976 1.00 90.50 103 HIS A N 1
ATOM 818 C CA . HIS A 1 103 ? 20.278 -10.422 -1.539 1.00 90.50 103 HIS A CA 1
ATOM 819 C C . HIS A 1 103 ? 19.938 -11.007 -2.910 1.00 90.50 103 HIS A C 1
ATOM 821 O O . HIS A 1 103 ? 20.723 -10.862 -3.844 1.00 90.50 103 HIS A O 1
ATOM 827 N N . GLN A 1 104 ? 18.753 -11.607 -3.056 1.00 91.88 104 GLN A N 1
ATOM 828 C CA . GLN A 1 104 ? 18.295 -12.132 -4.341 1.00 91.88 104 GLN A CA 1
ATOM 829 C C . GLN A 1 104 ? 18.186 -11.024 -5.397 1.00 91.88 104 GL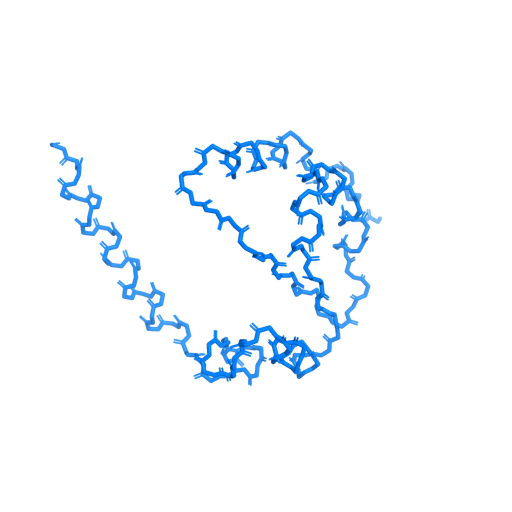N A C 1
ATOM 831 O O . GLN A 1 104 ? 18.613 -11.208 -6.534 1.00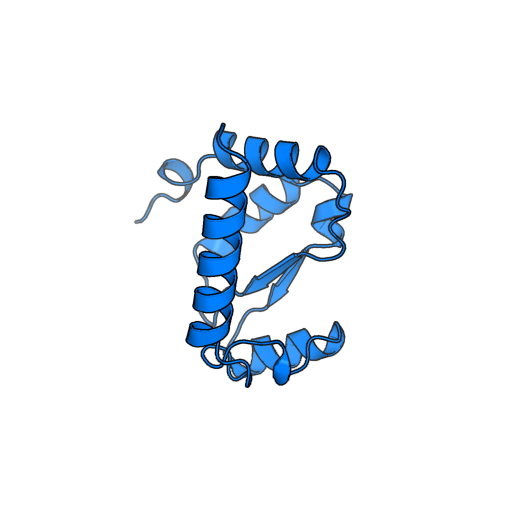 91.88 104 GLN A O 1
ATOM 836 N N . ARG A 1 105 ? 17.637 -9.862 -5.025 1.00 90.44 105 ARG A N 1
ATOM 837 C CA . ARG A 1 105 ? 17.529 -8.692 -5.906 1.00 90.44 105 ARG A CA 1
ATOM 838 C C . ARG A 1 105 ? 18.894 -8.216 -6.401 1.00 90.44 105 ARG A C 1
ATOM 840 O O . ARG A 1 105 ? 19.036 -8.017 -7.600 1.00 90.44 105 ARG A O 1
ATOM 847 N N . ARG A 1 106 ? 19.886 -8.104 -5.511 1.00 89.31 106 ARG A N 1
ATOM 848 C CA . ARG A 1 106 ? 21.259 -7.719 -5.883 1.00 89.31 106 ARG A CA 1
ATOM 849 C C . ARG A 1 106 ? 21.900 -8.714 -6.842 1.00 89.31 106 ARG A C 1
ATOM 851 O O . ARG A 1 106 ? 22.431 -8.298 -7.859 1.00 89.31 106 ARG A O 1
ATOM 858 N N . ALA A 1 107 ? 21.775 -10.012 -6.567 1.00 88.06 107 ALA A N 1
ATOM 859 C CA . ALA A 1 107 ? 22.311 -11.044 -7.453 1.00 88.06 107 ALA A CA 1
ATOM 860 C C . ALA A 1 107 ? 21.698 -10.967 -8.865 1.00 88.06 107 ALA A C 1
ATOM 862 O O . ALA A 1 107 ? 22.397 -11.122 -9.859 1.00 88.06 107 ALA A O 1
ATOM 863 N N . LEU A 1 108 ? 20.395 -10.682 -8.969 1.00 88.69 108 LEU A N 1
ATOM 864 C CA . LEU A 1 108 ? 19.730 -10.486 -10.262 1.00 88.69 108 LEU A CA 1
ATOM 865 C C . LEU A 1 108 ? 20.193 -9.211 -10.981 1.00 88.69 108 LEU A C 1
ATOM 867 O O . LEU A 1 108 ? 20.268 -9.207 -12.205 1.00 88.69 108 LEU A O 1
ATOM 871 N N . GLU A 1 109 ? 20.489 -8.142 -10.244 1.00 85.25 109 GLU A N 1
ATOM 872 C CA . GLU A 1 109 ? 21.008 -6.887 -10.800 1.00 85.25 109 GLU A CA 1
ATOM 873 C C . GLU A 1 109 ? 22.450 -7.049 -11.302 1.00 85.25 109 GLU A C 1
ATOM 875 O O . GLU A 1 109 ? 22.761 -6.586 -12.395 1.00 85.25 109 GLU A O 1
ATOM 880 N N . GLU A 1 110 ? 23.297 -7.784 -10.578 1.00 82.00 110 GLU A N 1
ATOM 881 C CA . GLU A 1 110 ? 24.658 -8.139 -11.010 1.00 82.00 110 GLU A CA 1
ATOM 882 C C . GLU A 1 110 ? 24.658 -8.996 -12.286 1.00 82.00 110 GLU A C 1
ATOM 884 O O . GLU A 1 110 ? 25.491 -8.789 -13.158 1.00 82.00 110 GLU A O 1
ATOM 889 N N . ILE A 1 111 ? 23.690 -9.907 -12.444 1.00 75.31 111 ILE A N 1
ATOM 890 C CA . ILE A 1 111 ? 23.529 -10.713 -13.670 1.00 75.31 111 ILE A CA 1
ATOM 891 C C . ILE A 1 111 ? 22.982 -9.874 -14.839 1.00 75.31 111 ILE A C 1
ATOM 893 O O . ILE A 1 111 ? 23.294 -10.140 -15.998 1.00 75.31 111 ILE A O 1
ATOM 897 N N . ALA A 1 112 ? 22.133 -8.884 -14.554 1.00 68.06 112 ALA A N 1
ATOM 898 C CA . ALA A 1 112 ? 21.499 -8.032 -15.562 1.00 68.06 112 ALA A CA 1
ATOM 899 C C . ALA A 1 112 ? 22.384 -6.861 -16.029 1.00 68.06 112 ALA A C 1
ATOM 901 O O . ALA A 1 112 ? 21.988 -6.134 -16.944 1.00 68.06 112 ALA A O 1
ATOM 902 N N . THR A 1 113 ? 23.549 -6.668 -15.409 1.00 53.97 113 THR A N 1
ATOM 903 C CA . THR A 1 113 ? 24.509 -5.621 -15.765 1.00 53.97 113 THR A CA 1
ATOM 904 C C . THR A 1 113 ? 25.627 -6.263 -16.599 1.00 53.97 113 THR A C 1
ATOM 906 O O . THR A 1 113 ? 26.343 -7.099 -16.053 1.00 53.97 113 THR A O 1
ATOM 909 N N . PRO A 1 114 ? 25.745 -5.962 -17.908 1.00 51.47 114 PRO A N 1
ATOM 910 C CA . PRO A 1 114 ? 26.797 -6.522 -18.761 1.00 51.47 114 PRO A CA 1
ATOM 911 C C . PRO A 1 114 ? 28.201 -6.044 -18.376 1.00 51.47 114 PRO A C 1
ATOM 913 O O . PRO A 1 114 ? 28.326 -4.907 -17.861 1.00 51.47 114 PRO A O 1
#

Secondary structure (DSSP, 8-state):
---HHHH--HHHHHHHHHHHHHSSS----EEEEEESS--HHHHHHHHHHHHH-HHHHHHEEEEESSHHHHHHHHHTTT--GGGSBGGGT-SB-HHHHHHHHHHHHHHHHHHH--